Protein AF-A0A353BZ98-F1 (afdb_monomer_lite)

Sequence (97 aa):
MNPQGSVPGFMQCATCFAPAVAGILATIEDTVVIIHSPTGCAASFGDINRQYRKKFPKGNGILPNARLVNTNLVESDLVCGIDDKLEKAIEESIRRF

pLDDT: mean 88.03, std 11.63, range [46.09, 98.12]

Radius of gyration: 16.26 Å; chains: 1; bounding box: 30×42×45 Å

Foldseek 3Di:
DPPPDDDPDDCPVDDDCLLVVLLVQLLDPPDAAEDEDACVSCVSQVVSQVSNQVVDDPDPDDRDGRRYHYLNDDPCCVVVHVVVSVVVRVVVSVVPD

Secondary structure (DSSP, 8-state):
--TT-PPSS--TT---HHHHHHHHHTTSTT--EEE-S-GGGGGGHHHHHHHHHTTS---SS-PPPP-EEE----HHHHHH-SHHHHHHHHHHHHHH-

Structure (mmCIF, N/CA/C/O backbone):
data_AF-A0A353BZ98-F1
#
_entry.id   AF-A0A353BZ98-F1
#
loop_
_atom_site.group_PDB
_atom_site.id
_atom_site.type_symbol
_atom_site.label_atom_id
_atom_site.label_alt_id
_atom_site.label_comp_id
_atom_site.label_asym_id
_atom_site.label_entity_id
_atom_site.label_seq_id
_atom_site.pdbx_PDB_ins_code
_atom_site.Cartn_x
_atom_site.Cartn_y
_atom_site.Cartn_z
_atom_site.occupancy
_atom_site.B_iso_or_equiv
_atom_site.auth_seq_id
_atom_site.auth_comp_id
_atom_site.auth_asym_id
_atom_site.auth_atom_id
_atom_site.pdbx_PDB_model_num
ATOM 1 N N . MET A 1 1 ? -4.688 26.957 -2.448 1.00 48.34 1 MET A N 1
ATOM 2 C CA . MET A 1 1 ? -3.781 26.210 -3.347 1.00 48.34 1 MET A CA 1
ATOM 3 C C . MET A 1 1 ? -3.041 27.224 -4.194 1.00 48.34 1 MET A C 1
ATOM 5 O O . MET A 1 1 ? -3.701 28.025 -4.839 1.00 48.34 1 MET A O 1
ATOM 9 N N . ASN A 1 2 ? -1.709 27.263 -4.124 1.00 46.09 2 ASN A N 1
ATOM 10 C CA . ASN A 1 2 ? -0.922 28.132 -4.996 1.00 46.09 2 ASN A CA 1
ATOM 11 C C . ASN A 1 2 ? -0.940 27.520 -6.416 1.00 46.09 2 ASN A C 1
ATOM 13 O O . ASN A 1 2 ? -0.567 26.352 -6.544 1.00 46.09 2 ASN A O 1
ATOM 17 N N . PRO A 1 3 ? -1.398 28.237 -7.457 1.00 58.03 3 PRO A N 1
ATOM 18 C CA . PRO A 1 3 ? -1.536 27.698 -8.816 1.00 58.03 3 PRO A CA 1
ATOM 19 C C . PRO A 1 3 ? -0.203 27.348 -9.508 1.00 58.03 3 PRO A C 1
ATOM 21 O O . PRO A 1 3 ? -0.217 26.856 -10.629 1.00 58.03 3 PRO A O 1
ATOM 24 N N . GLN A 1 4 ? 0.943 27.593 -8.865 1.00 58.84 4 GLN A N 1
ATOM 25 C CA . GLN A 1 4 ? 2.273 27.558 -9.490 1.00 58.84 4 GLN A CA 1
ATOM 26 C C . GLN A 1 4 ? 3.093 26.288 -9.190 1.00 58.84 4 GLN A C 1
ATOM 28 O O . GLN A 1 4 ? 4.246 26.195 -9.600 1.00 58.84 4 GLN A O 1
ATOM 33 N N . GLY A 1 5 ? 2.517 25.291 -8.506 1.00 65.12 5 GLY A N 1
ATOM 34 C CA . GLY A 1 5 ? 3.251 24.085 -8.106 1.00 65.12 5 GLY A CA 1
ATOM 35 C C . GLY A 1 5 ? 4.333 24.365 -7.054 1.00 65.12 5 GLY A C 1
ATOM 36 O O . GLY A 1 5 ? 4.579 25.503 -6.654 1.00 65.12 5 GLY A O 1
ATOM 37 N N . SER A 1 6 ? 4.954 23.312 -6.527 1.00 68.62 6 SER A N 1
ATOM 38 C CA . SER A 1 6 ? 6.045 23.455 -5.560 1.00 68.62 6 SER A CA 1
ATOM 39 C C . SER A 1 6 ? 7.350 23.867 -6.257 1.00 68.62 6 SER A C 1
ATOM 41 O O . SER A 1 6 ? 7.784 23.170 -7.171 1.00 68.62 6 SER A O 1
ATOM 43 N N . VAL A 1 7 ? 8.017 24.936 -5.800 1.00 72.31 7 VAL A N 1
ATOM 44 C CA . VAL A 1 7 ? 9.390 25.276 -6.218 1.00 72.31 7 VAL A CA 1
ATOM 45 C C . VAL A 1 7 ? 10.387 24.135 -5.910 1.00 72.31 7 VAL A C 1
ATOM 47 O O . VAL A 1 7 ? 10.446 23.667 -4.768 1.00 72.31 7 VAL A O 1
ATOM 50 N N . PRO A 1 8 ? 11.185 23.667 -6.890 1.00 72.38 8 PRO A N 1
ATOM 51 C CA . PRO A 1 8 ? 12.238 22.680 -6.650 1.00 72.38 8 PRO A CA 1
ATOM 52 C C . PRO A 1 8 ? 13.325 23.238 -5.721 1.00 72.38 8 PRO A C 1
ATOM 54 O O . PRO A 1 8 ? 13.707 24.398 -5.846 1.00 72.38 8 PRO A O 1
ATOM 57 N N . GLY A 1 9 ? 13.859 22.411 -4.818 1.00 72.88 9 GLY A N 1
ATOM 58 C CA . GLY A 1 9 ? 15.111 22.715 -4.112 1.00 72.88 9 GLY A CA 1
ATOM 59 C C . GLY A 1 9 ? 15.095 22.459 -2.609 1.00 72.88 9 GLY A C 1
ATOM 60 O O . GLY A 1 9 ? 16.038 21.860 -2.116 1.00 72.88 9 GLY A O 1
ATOM 61 N N . PHE A 1 10 ? 14.042 22.844 -1.876 1.00 73.50 10 PHE A N 1
ATOM 62 C CA . PHE A 1 10 ? 14.031 22.737 -0.401 1.00 73.50 10 PHE A CA 1
ATOM 63 C C . PHE A 1 10 ? 12.624 22.566 0.209 1.00 73.50 10 PHE A C 1
ATOM 65 O O . PHE A 1 10 ? 12.344 23.049 1.303 1.00 73.50 10 PHE A O 1
ATOM 72 N N . MET A 1 11 ? 11.708 21.878 -0.480 1.00 74.88 11 MET A N 1
ATOM 73 C CA . MET A 1 11 ? 10.359 21.602 0.038 1.00 74.88 11 MET A CA 1
ATOM 74 C C . MET A 1 11 ? 10.267 20.225 0.707 1.00 74.88 11 MET A C 1
ATOM 76 O O . MET A 1 11 ? 9.808 19.256 0.116 1.00 74.88 11 MET A O 1
ATOM 80 N N . GLN A 1 12 ? 10.691 20.146 1.969 1.00 71.56 12 GLN A N 1
ATOM 81 C CA . GLN A 1 12 ? 10.666 18.901 2.755 1.00 71.56 12 GLN A CA 1
ATOM 82 C C . GLN A 1 12 ? 9.269 18.542 3.289 1.00 71.56 12 GLN A C 1
ATOM 84 O O . GLN A 1 12 ? 8.991 17.378 3.557 1.00 71.56 12 GLN A O 1
ATOM 89 N N . CYS A 1 13 ? 8.382 19.532 3.424 1.00 74.88 13 CYS A N 1
ATOM 90 C CA . CYS A 1 13 ? 6.999 19.324 3.867 1.00 74.88 13 CYS A CA 1
ATOM 91 C C . CYS A 1 13 ? 6.020 19.097 2.704 1.00 74.88 13 CYS A C 1
ATOM 93 O O . CYS A 1 13 ? 4.833 18.871 2.942 1.00 74.88 13 CYS A O 1
ATOM 95 N N . ALA A 1 14 ? 6.483 19.183 1.452 1.00 77.94 14 ALA A N 1
ATOM 96 C CA . ALA A 1 14 ? 5.655 18.827 0.310 1.00 77.94 14 ALA A CA 1
ATOM 97 C C . ALA A 1 14 ? 5.522 17.302 0.258 1.00 77.94 14 ALA A C 1
ATOM 99 O O . ALA A 1 14 ? 6.512 16.575 0.256 1.00 77.94 14 ALA A O 1
ATOM 100 N N . THR A 1 15 ? 4.284 16.820 0.232 1.00 80.94 15 THR A N 1
ATOM 101 C CA . THR A 1 15 ? 3.969 15.393 0.142 1.00 80.94 15 THR A CA 1
ATOM 102 C C . THR A 1 15 ? 3.262 15.110 -1.175 1.00 80.94 15 THR A C 1
ATOM 104 O O . THR A 1 15 ? 2.641 15.996 -1.764 1.00 80.94 15 THR A O 1
ATOM 107 N N . CYS A 1 16 ? 3.368 13.875 -1.664 1.00 87.69 16 CYS A N 1
ATOM 108 C CA . CYS A 1 16 ? 2.522 13.424 -2.761 1.00 87.69 16 CYS A CA 1
ATOM 109 C C . CYS A 1 16 ? 1.104 13.110 -2.251 1.00 87.69 16 CYS A C 1
ATOM 111 O O . CYS A 1 16 ? 0.860 12.996 -1.050 1.00 87.69 16 CYS A O 1
ATOM 113 N N . PHE A 1 17 ? 0.159 12.934 -3.173 1.00 89.81 17 PHE A N 1
ATOM 114 C CA . PHE A 1 17 ? -1.236 12.649 -2.823 1.00 89.81 17 PHE A CA 1
ATOM 115 C C . PHE A 1 17 ? -1.459 11.246 -2.242 1.00 89.81 17 PHE A C 1
ATOM 117 O O . PHE A 1 17 ? -2.391 11.054 -1.464 1.00 89.81 17 PHE A O 1
ATOM 124 N N . ALA A 1 18 ? -0.610 10.271 -2.583 1.00 91.69 18 ALA A N 1
ATOM 125 C CA . ALA A 1 18 ? -0.786 8.867 -2.209 1.00 91.69 18 ALA A CA 1
ATOM 126 C C . ALA A 1 18 ? -1.009 8.626 -0.696 1.00 91.69 18 ALA A C 1
ATOM 128 O O . ALA A 1 18 ? -2.023 8.016 -0.359 1.00 91.69 18 ALA A O 1
ATOM 129 N N . PRO A 1 19 ? -0.158 9.112 0.235 1.00 90.75 19 PRO A N 1
ATOM 130 C CA . PRO A 1 19 ? -0.373 8.910 1.670 1.00 90.75 19 PRO A CA 1
ATOM 131 C C . PRO A 1 19 ? -1.637 9.604 2.193 1.00 90.75 19 PRO A C 1
ATOM 133 O O . PRO A 1 19 ? -2.289 9.073 3.088 1.00 90.75 19 PRO A O 1
ATOM 136 N N . ALA A 1 20 ? -2.018 10.756 1.630 1.00 91.31 20 ALA A N 1
ATOM 137 C CA . ALA A 1 20 ? -3.240 11.455 2.027 1.00 91.31 20 ALA A CA 1
ATOM 138 C C . ALA A 1 20 ? -4.493 10.657 1.627 1.00 91.31 20 ALA A C 1
ATOM 140 O O . ALA A 1 20 ? -5.388 10.455 2.447 1.00 91.31 20 ALA A O 1
ATOM 141 N N . VAL A 1 21 ? -4.527 10.148 0.390 1.00 93.81 21 VAL A N 1
ATOM 142 C CA . VAL A 1 21 ? -5.626 9.316 -0.121 1.00 93.81 21 VAL A CA 1
ATOM 143 C C . VAL A 1 21 ? -5.692 7.985 0.626 1.00 93.81 21 VAL A C 1
ATOM 145 O O . VAL A 1 21 ? -6.752 7.630 1.135 1.00 93.81 21 VAL A O 1
ATOM 148 N N . ALA A 1 22 ? -4.565 7.282 0.764 1.00 94.50 22 ALA A N 1
ATOM 149 C CA . ALA A 1 22 ? -4.495 6.027 1.510 1.00 94.50 22 ALA A CA 1
ATOM 150 C C . ALA A 1 22 ? -4.916 6.217 2.972 1.00 94.50 22 ALA A C 1
ATOM 152 O O . ALA A 1 22 ? -5.628 5.378 3.515 1.00 94.50 22 ALA A O 1
ATOM 153 N N . GLY A 1 23 ? -4.540 7.344 3.585 1.00 93.12 23 GLY A N 1
ATOM 154 C CA . GLY A 1 23 ? -4.966 7.724 4.924 1.00 93.12 23 GLY A CA 1
ATOM 155 C C . GLY 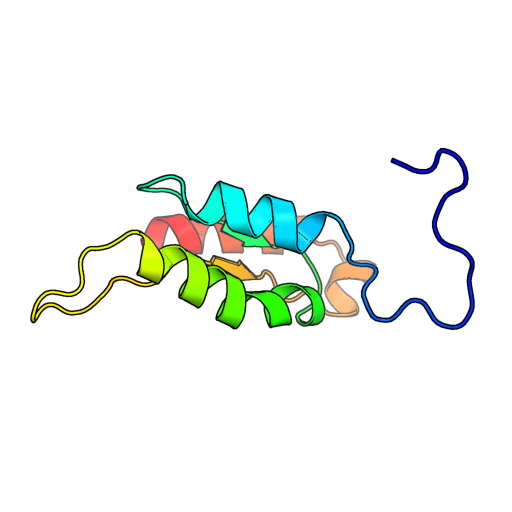A 1 23 ? -6.481 7.810 5.057 1.00 93.12 23 GLY A C 1
ATOM 156 O O . GLY A 1 23 ? -7.023 7.216 5.979 1.00 93.12 23 GLY A O 1
ATOM 157 N N . ILE A 1 24 ? -7.162 8.496 4.131 1.00 93.19 24 ILE A N 1
ATOM 158 C CA . ILE A 1 24 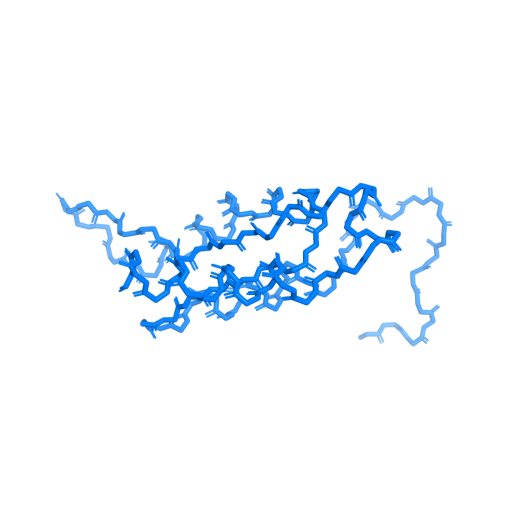? -8.628 8.632 4.122 1.00 93.19 24 ILE A CA 1
ATOM 159 C C . ILE A 1 24 ? -9.307 7.280 3.866 1.00 93.19 24 ILE A C 1
ATOM 161 O O . ILE A 1 24 ? -10.216 6.910 4.614 1.00 93.19 24 ILE A O 1
ATOM 165 N N . LEU A 1 25 ? -8.847 6.538 2.850 1.00 94.31 25 LEU A N 1
ATOM 166 C CA . LEU A 1 25 ? -9.397 5.231 2.471 1.00 94.31 25 LEU A CA 1
ATOM 167 C C . LEU A 1 25 ? -9.264 4.206 3.594 1.00 94.31 25 LEU A C 1
ATOM 169 O O . LEU A 1 25 ? -10.222 3.505 3.890 1.00 94.31 25 LEU A O 1
ATOM 173 N N . ALA A 1 26 ? -8.123 4.190 4.286 1.00 93.94 26 ALA A N 1
ATOM 174 C CA . ALA A 1 26 ? -7.882 3.301 5.421 1.00 93.94 26 ALA A CA 1
ATOM 175 C C . ALA A 1 26 ? -8.856 3.537 6.576 1.00 93.94 26 ALA A C 1
ATOM 177 O O . ALA A 1 26 ? -8.907 2.749 7.516 1.00 93.94 26 ALA A O 1
ATOM 178 N N . THR A 1 27 ? -9.591 4.647 6.542 1.00 91.31 27 THR A N 1
ATOM 179 C CA . THR A 1 27 ? -10.569 4.968 7.558 1.00 91.31 27 THR A CA 1
ATOM 180 C C . THR A 1 27 ? -11.991 4.504 7.263 1.00 91.31 27 THR A C 1
ATOM 182 O O . THR A 1 27 ? -12.848 4.680 8.134 1.00 91.31 27 THR A O 1
ATOM 185 N N . ILE A 1 28 ? -12.228 3.968 6.063 1.00 91.00 28 ILE A N 1
ATOM 186 C CA . ILE A 1 28 ? -13.470 3.298 5.689 1.00 91.00 28 ILE A CA 1
ATOM 187 C C . ILE A 1 28 ? -13.443 1.913 6.336 1.00 91.00 28 ILE A C 1
ATOM 189 O O . ILE A 1 28 ? -12.502 1.142 6.133 1.00 91.00 28 ILE A O 1
ATOM 193 N N . GLU A 1 29 ? -14.461 1.620 7.139 1.00 83.62 29 GLU A N 1
ATOM 194 C CA . GLU A 1 29 ? -14.597 0.325 7.805 1.00 83.62 29 GLU A CA 1
ATOM 195 C C . GLU A 1 29 ? -14.732 -0.801 6.768 1.00 83.62 29 GLU A C 1
ATOM 197 O O . GLU A 1 29 ? -15.215 -0.585 5.658 1.00 83.62 29 GLU A O 1
ATOM 202 N N . ASP A 1 30 ? -14.230 -1.987 7.115 1.00 87.44 30 ASP A N 1
ATOM 203 C CA . ASP A 1 30 ? -14.267 -3.193 6.273 1.00 87.44 30 ASP A CA 1
ATOM 204 C C . ASP A 1 30 ? -13.579 -3.086 4.900 1.00 87.44 30 ASP A C 1
ATOM 206 O O . ASP A 1 30 ? -13.868 -3.849 3.981 1.00 87.44 30 ASP A O 1
ATOM 210 N N . THR A 1 31 ? -12.602 -2.184 4.761 1.00 92.31 31 THR A N 1
ATOM 211 C CA . THR A 1 31 ? -11.775 -2.079 3.549 1.00 92.31 31 THR A CA 1
ATOM 212 C C . THR A 1 31 ? -10.322 -2.474 3.799 1.00 92.31 31 THR A C 1
ATOM 214 O O . THR A 1 31 ? -9.784 -2.290 4.893 1.00 92.31 31 THR A O 1
ATOM 217 N N . VAL A 1 32 ? -9.670 -3.007 2.762 1.00 96.44 32 VAL A N 1
ATOM 218 C CA . VAL A 1 32 ? -8.216 -3.211 2.719 1.00 96.44 32 VAL A CA 1
ATOM 219 C C . VAL A 1 32 ? -7.630 -2.256 1.690 1.00 96.44 32 VAL A C 1
ATOM 221 O O . VAL A 1 32 ? -8.043 -2.254 0.532 1.00 96.44 32 VAL A O 1
ATOM 224 N N . VAL A 1 33 ? -6.655 -1.447 2.098 1.00 96.50 33 VAL A N 1
ATOM 225 C CA . VAL A 1 33 ? -5.970 -0.521 1.190 1.00 96.50 33 VAL A CA 1
ATOM 226 C C . VAL A 1 33 ? -4.690 -1.173 0.689 1.00 96.50 33 VAL A C 1
ATOM 228 O O . VAL A 1 33 ? -3.739 -1.367 1.450 1.00 96.50 33 VAL A O 1
ATOM 231 N N . ILE A 1 34 ? -4.663 -1.483 -0.607 1.00 96.94 34 ILE A N 1
ATOM 232 C CA . ILE A 1 34 ? -3.480 -1.998 -1.295 1.00 96.94 34 ILE A CA 1
ATOM 233 C C . ILE A 1 34 ? -2.744 -0.822 -1.942 1.00 96.94 34 ILE A C 1
ATOM 235 O O . ILE A 1 34 ? -3.248 -0.200 -2.875 1.00 96.94 34 ILE A O 1
ATOM 239 N N . ILE A 1 35 ? -1.536 -0.519 -1.467 1.00 95.94 35 ILE A N 1
ATOM 240 C CA . ILE A 1 35 ? -0.623 0.391 -2.162 1.00 95.94 35 ILE A CA 1
ATOM 241 C C . ILE A 1 35 ? 0.169 -0.424 -3.184 1.00 95.94 35 ILE A C 1
ATOM 243 O O . ILE A 1 35 ? 1.044 -1.211 -2.826 1.00 95.94 35 ILE A O 1
ATOM 247 N N . HIS A 1 36 ? -0.139 -0.234 -4.463 1.00 96.00 36 HIS A N 1
ATOM 248 C CA . HIS A 1 36 ? 0.558 -0.899 -5.558 1.00 96.00 36 HIS A CA 1
ATOM 249 C C . HIS A 1 36 ? 1.802 -0.106 -5.977 1.00 96.00 36 HIS A C 1
ATOM 251 O O . HIS A 1 36 ? 1.744 0.760 -6.849 1.00 96.00 36 HIS A O 1
ATOM 257 N N . SER A 1 37 ? 2.924 -0.325 -5.288 1.00 94.69 37 SER A N 1
ATOM 258 C CA . SER A 1 37 ? 4.153 0.448 -5.497 1.00 94.69 37 SER A CA 1
ATOM 259 C C . SER A 1 37 ? 5.396 -0.288 -4.977 1.00 94.69 37 SER A C 1
ATOM 261 O O . SER A 1 37 ? 5.283 -1.345 -4.352 1.00 94.69 37 SER A O 1
ATOM 263 N N . PRO A 1 38 ? 6.606 0.279 -5.136 1.00 95.00 38 PRO A N 1
ATOM 264 C CA . PRO A 1 38 ? 7.759 -0.121 -4.331 1.00 95.00 38 PRO A CA 1
ATOM 265 C C . PRO A 1 38 ? 7.510 0.094 -2.828 1.00 95.00 38 PRO A C 1
ATOM 267 O O . PRO A 1 38 ? 6.626 0.864 -2.432 1.00 95.00 38 PRO A O 1
ATOM 270 N N . THR A 1 39 ? 8.316 -0.538 -1.968 1.00 94.25 39 THR A N 1
ATOM 271 C CA . THR A 1 39 ? 8.138 -0.466 -0.499 1.00 94.25 39 THR A CA 1
ATOM 272 C C . THR A 1 39 ? 8.170 0.959 0.076 1.00 94.25 39 THR A C 1
ATOM 274 O O . THR A 1 39 ? 7.513 1.239 1.075 1.00 94.25 39 THR A O 1
ATOM 277 N N . GLY A 1 40 ? 8.859 1.898 -0.587 1.00 92.62 40 GLY A N 1
ATOM 278 C CA . GLY A 1 40 ? 9.028 3.273 -0.104 1.00 92.62 40 GLY A CA 1
ATOM 279 C C . GLY A 1 40 ? 7.717 4.010 0.195 1.00 92.62 40 GLY A C 1
ATOM 280 O O . GLY A 1 40 ? 7.620 4.687 1.216 1.00 92.62 40 GLY A O 1
ATOM 281 N N . CYS A 1 41 ? 6.669 3.840 -0.619 1.00 90.00 41 CYS A N 1
ATOM 282 C CA . CYS A 1 41 ? 5.380 4.501 -0.363 1.00 90.00 41 CYS A CA 1
ATOM 283 C C . CYS A 1 41 ? 4.667 3.947 0.885 1.00 90.00 41 CYS A C 1
ATOM 285 O O . CYS A 1 41 ? 3.928 4.677 1.552 1.00 90.00 41 CYS A O 1
ATOM 287 N N . ALA A 1 42 ? 4.931 2.688 1.250 1.00 92.56 42 ALA A N 1
ATOM 288 C CA . ALA A 1 42 ? 4.396 2.067 2.461 1.00 92.56 42 ALA A CA 1
ATOM 289 C C . ALA A 1 42 ? 5.105 2.512 3.747 1.00 92.56 42 ALA A C 1
ATOM 291 O O . ALA A 1 42 ? 4.626 2.196 4.833 1.00 92.56 42 ALA A O 1
ATOM 292 N N . ALA A 1 43 ? 6.169 3.321 3.672 1.00 92.00 43 ALA A N 1
ATOM 293 C CA . ALA A 1 43 ? 6.734 3.970 4.859 1.00 92.00 43 ALA A CA 1
ATOM 294 C C . ALA A 1 43 ? 5.683 4.808 5.620 1.00 92.00 43 ALA A C 1
ATOM 296 O O . ALA A 1 43 ? 5.777 4.989 6.833 1.00 92.00 43 ALA A O 1
ATOM 297 N N . SER A 1 44 ? 4.636 5.263 4.921 1.00 90.62 44 SER A N 1
ATOM 298 C CA . SER A 1 44 ? 3.494 5.975 5.501 1.00 90.62 44 SER A CA 1
ATOM 299 C C . SER A 1 44 ? 2.536 5.096 6.324 1.00 90.62 44 SER A C 1
ATOM 301 O O . SER A 1 44 ? 1.720 5.638 7.068 1.00 90.62 44 SER A O 1
ATOM 303 N N . PHE A 1 45 ? 2.639 3.759 6.273 1.00 95.00 45 PHE A N 1
ATOM 304 C CA . PHE A 1 45 ? 1.725 2.840 6.974 1.00 95.00 45 PHE A CA 1
ATOM 305 C C . PHE A 1 45 ? 1.688 3.056 8.483 1.00 95.00 45 PHE A C 1
ATOM 307 O O . PHE A 1 45 ? 0.620 2.974 9.085 1.00 95.00 45 PHE A O 1
ATOM 314 N N . GLY A 1 46 ? 2.833 3.361 9.098 1.00 93.75 46 GLY A N 1
ATOM 315 C CA . GLY A 1 46 ? 2.897 3.644 10.530 1.00 93.75 46 GLY A CA 1
ATOM 316 C C . GLY A 1 46 ? 2.051 4.859 10.917 1.00 93.75 46 GLY A C 1
ATOM 317 O O . GLY A 1 46 ? 1.292 4.794 11.886 1.00 93.75 46 GLY A O 1
ATOM 318 N N . ASP A 1 47 ? 2.131 5.942 10.137 1.00 92.88 47 ASP A N 1
ATOM 319 C CA . ASP A 1 47 ? 1.331 7.141 10.394 1.00 92.88 47 ASP A CA 1
ATOM 320 C C . ASP A 1 47 ? -0.145 6.911 10.057 1.00 92.88 47 ASP A C 1
ATOM 322 O O . ASP A 1 47 ? -1.002 7.207 10.886 1.00 92.88 47 ASP A O 1
ATOM 326 N N . ILE A 1 48 ? -0.454 6.274 8.922 1.00 94.19 48 ILE A N 1
ATOM 327 C CA . ILE A 1 48 ? -1.835 5.922 8.550 1.00 94.19 48 ILE A CA 1
ATOM 328 C C . ILE A 1 48 ? -2.492 5.086 9.655 1.00 94.19 48 ILE A C 1
ATOM 330 O O . ILE A 1 48 ? -3.583 5.413 10.123 1.00 94.19 48 ILE A O 1
ATOM 334 N N . ASN A 1 49 ? -1.808 4.050 10.143 1.00 93.69 49 ASN A N 1
ATOM 335 C CA . ASN A 1 49 ? -2.316 3.194 11.209 1.00 93.69 49 ASN A CA 1
ATOM 336 C C . ASN A 1 49 ? -2.485 3.954 12.536 1.00 93.69 49 ASN A C 1
ATOM 338 O O . ASN A 1 49 ? -3.459 3.756 13.265 1.00 93.69 49 ASN A O 1
ATOM 342 N N . ARG A 1 50 ? -1.563 4.871 12.850 1.00 91.81 50 ARG A N 1
ATOM 343 C CA . ARG A 1 50 ? -1.687 5.756 14.012 1.00 91.81 50 ARG A CA 1
ATOM 344 C C . ARG A 1 50 ? -2.919 6.654 13.901 1.00 91.81 50 ARG A C 1
ATOM 346 O O . ARG A 1 50 ? -3.609 6.823 14.904 1.00 91.81 50 ARG A O 1
ATOM 353 N N . GLN A 1 51 ? -3.196 7.234 12.732 1.00 90.44 51 GLN A N 1
ATOM 354 C CA . GLN A 1 51 ? -4.387 8.064 12.517 1.00 90.44 51 GLN A CA 1
ATOM 355 C C . GLN A 1 51 ? -5.671 7.231 12.590 1.00 90.44 51 GLN A C 1
ATOM 357 O O . GLN A 1 51 ? -6.617 7.645 13.256 1.00 90.44 51 GLN A O 1
ATOM 362 N N . TYR A 1 52 ? -5.679 6.034 11.998 1.00 91.50 52 TYR A N 1
ATOM 363 C CA . TYR A 1 52 ? -6.796 5.092 12.082 1.00 91.50 52 TYR A CA 1
ATOM 364 C C . TYR A 1 52 ? -7.158 4.767 13.536 1.00 91.50 52 TYR A C 1
ATOM 366 O O . TYR A 1 52 ? -8.301 4.938 13.953 1.00 91.50 52 TYR A O 1
ATOM 374 N N . ARG A 1 53 ? -6.165 4.406 14.358 1.00 89.31 53 ARG A N 1
ATOM 375 C CA . ARG A 1 53 ? -6.370 4.068 15.776 1.00 89.31 53 ARG A CA 1
ATOM 376 C C . ARG A 1 53 ? -6.946 5.213 16.612 1.00 89.31 53 ARG A C 1
ATOM 378 O O . ARG A 1 53 ? -7.625 4.944 17.597 1.00 89.31 53 ARG A O 1
ATOM 385 N N . LYS A 1 54 ? -6.708 6.478 16.239 1.00 87.38 54 LYS A N 1
ATOM 386 C CA . LYS A 1 54 ? -7.291 7.638 16.941 1.00 87.38 54 LYS A CA 1
ATOM 387 C C . LYS A 1 54 ? -8.812 7.729 16.795 1.00 87.38 54 LYS A C 1
ATOM 389 O O . LYS A 1 54 ? -9.421 8.441 17.587 1.00 87.38 54 LYS A O 1
ATOM 394 N N . LYS A 1 55 ? -9.417 7.050 15.811 1.00 81.75 55 LYS A N 1
ATOM 395 C CA . LYS A 1 55 ? -10.878 7.012 15.645 1.00 81.75 55 LYS A CA 1
ATOM 396 C C . LYS A 1 55 ? -11.588 6.231 16.748 1.00 81.75 55 LYS A C 1
ATOM 398 O O . LYS A 1 55 ? -12.760 6.477 17.005 1.00 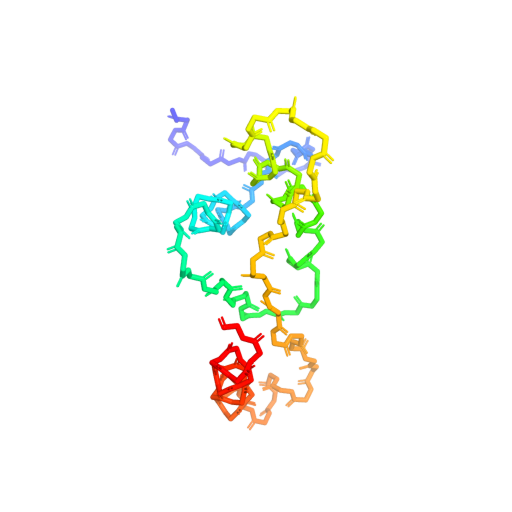81.75 55 LYS A O 1
ATOM 403 N N . PHE A 1 56 ? -10.891 5.304 17.395 1.00 81.69 56 PHE A N 1
ATOM 404 C CA . PHE A 1 56 ? -11.478 4.459 18.423 1.00 81.69 56 PHE A CA 1
ATOM 405 C C . PHE A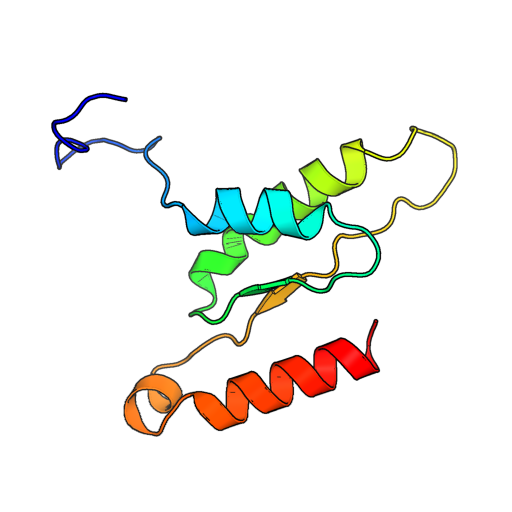 1 56 ? -11.330 5.117 19.800 1.00 81.69 56 PHE A C 1
ATOM 407 O O . PHE A 1 56 ? -10.275 5.692 20.102 1.00 81.69 56 PHE A O 1
ATOM 414 N N . PRO A 1 57 ? -12.359 5.041 20.662 1.00 76.69 57 PRO A N 1
ATOM 415 C CA . PRO A 1 57 ? -12.264 5.554 22.018 1.00 76.69 57 PRO A CA 1
ATOM 416 C C . PRO A 1 57 ? -11.144 4.834 22.774 1.00 76.69 57 PRO A C 1
ATOM 418 O O . PRO A 1 57 ? -10.964 3.620 22.660 1.00 76.69 57 PRO A O 1
ATOM 421 N N . LYS A 1 58 ? -10.387 5.594 23.571 1.00 68.31 58 LYS A N 1
ATOM 422 C CA . LYS A 1 58 ? -9.362 5.049 24.467 1.00 68.31 58 LYS A CA 1
ATOM 423 C C . LYS A 1 58 ? -10.048 4.295 25.614 1.00 68.31 58 LYS A C 1
ATOM 425 O O . LYS A 1 58 ? -10.280 4.864 26.673 1.00 68.31 58 LYS A O 1
ATOM 430 N N . GLY A 1 59 ? -10.424 3.045 25.373 1.00 68.25 59 GLY A N 1
ATOM 431 C CA . GLY A 1 59 ? -10.839 2.085 26.397 1.00 68.25 59 GLY A CA 1
ATOM 432 C C . GLY A 1 59 ? -9.742 1.056 26.676 1.00 68.25 59 GLY A C 1
ATOM 433 O O . GLY A 1 59 ? -8.699 1.059 26.027 1.00 68.25 59 GLY A O 1
ATOM 434 N N . ASN A 1 60 ? -9.997 0.123 27.594 1.00 60.97 60 ASN A N 1
ATOM 435 C CA . ASN A 1 60 ? -9.061 -0.951 27.971 1.00 60.97 60 ASN A CA 1
ATOM 436 C C . ASN A 1 60 ? -8.919 -2.061 26.900 1.00 60.97 60 ASN A C 1
ATOM 438 O O . ASN A 1 60 ? -8.466 -3.162 27.204 1.00 60.97 60 ASN A O 1
ATOM 442 N N . GLY A 1 61 ? -9.352 -1.803 25.664 1.00 71.00 61 GLY A N 1
ATOM 443 C CA . GLY A 1 61 ? -9.375 -2.769 24.569 1.00 71.00 61 GLY A CA 1
ATOM 444 C C . GLY A 1 61 ? -8.164 -2.662 23.643 1.00 71.00 61 GLY A C 1
ATOM 445 O O . GLY A 1 61 ? -7.495 -1.632 23.562 1.00 71.00 61 GLY A O 1
ATOM 446 N N . ILE A 1 62 ? -7.903 -3.736 22.900 1.00 75.50 62 ILE A N 1
ATOM 447 C CA . ILE A 1 62 ? -6.889 -3.755 21.844 1.00 75.50 62 ILE A CA 1
ATOM 448 C C . ILE A 1 62 ? -7.409 -2.915 20.671 1.00 75.50 62 ILE A C 1
ATOM 450 O O . ILE A 1 62 ? -8.414 -3.260 20.054 1.00 75.50 62 ILE A O 1
ATOM 454 N N . LEU A 1 63 ? -6.728 -1.808 20.364 1.00 81.69 63 LEU A N 1
ATOM 455 C CA . LEU A 1 63 ? -7.074 -0.967 19.217 1.00 81.69 63 LEU A CA 1
ATOM 456 C C . LEU A 1 63 ? -6.757 -1.714 17.910 1.00 81.69 63 LEU A C 1
ATOM 458 O O . LEU A 1 63 ? -5.602 -2.126 17.728 1.00 81.69 63 LEU A O 1
ATOM 462 N N . PRO A 1 64 ? -7.727 -1.869 16.990 1.00 87.50 64 PRO A N 1
ATOM 463 C CA . PRO A 1 64 ? -7.485 -2.550 15.728 1.00 87.50 64 PRO A CA 1
ATOM 464 C C . PRO A 1 64 ? -6.485 -1.767 14.871 1.00 87.50 64 PRO A C 1
ATOM 466 O O . PRO A 1 64 ? -6.362 -0.543 14.966 1.00 87.50 64 PRO A O 1
ATOM 469 N N . ASN A 1 65 ? -5.759 -2.487 14.020 1.00 90.88 65 ASN A N 1
ATOM 470 C CA . ASN A 1 65 ? -4.923 -1.876 12.992 1.00 90.88 65 ASN A CA 1
ATOM 471 C C . ASN A 1 65 ? -5.733 -1.597 11.727 1.00 90.88 65 ASN A C 1
ATOM 473 O O . ASN A 1 65 ? -6.656 -2.345 11.406 1.00 90.88 65 ASN A O 1
ATOM 477 N N . ALA A 1 66 ? -5.334 -0.565 10.988 1.00 93.19 66 ALA A N 1
ATOM 478 C CA . ALA A 1 66 ? -5.757 -0.389 9.608 1.00 93.19 66 ALA A CA 1
ATOM 479 C C . ALA A 1 66 ? -5.281 -1.587 8.773 1.00 93.19 66 ALA A C 1
ATOM 481 O O . ALA A 1 66 ? -4.161 -2.079 8.952 1.00 93.19 66 ALA A O 1
ATOM 482 N N . ARG A 1 67 ? -6.125 -2.044 7.847 1.00 95.56 67 ARG A N 1
ATOM 483 C CA . ARG A 1 67 ? -5.819 -3.154 6.943 1.00 95.56 67 ARG A CA 1
ATOM 484 C C . ARG A 1 67 ? -5.071 -2.593 5.731 1.00 95.56 67 ARG A C 1
ATOM 486 O O . ARG A 1 67 ? -5.678 -2.080 4.795 1.00 95.56 67 ARG A O 1
ATOM 493 N N . LEU A 1 68 ? -3.742 -2.613 5.798 1.00 95.62 68 LEU A N 1
ATOM 494 C CA . LEU A 1 68 ? -2.852 -2.013 4.799 1.00 95.62 68 LEU A CA 1
ATOM 495 C C . LEU A 1 68 ? -1.946 -3.084 4.195 1.00 95.62 68 LEU A C 1
ATOM 497 O O . LEU A 1 68 ? -1.310 -3.845 4.926 1.00 95.62 68 LEU A O 1
ATOM 501 N N . VAL A 1 69 ? -1.859 -3.121 2.868 1.00 96.88 69 VAL A N 1
ATOM 502 C CA . VAL A 1 69 ? -1.045 -4.086 2.116 1.00 96.88 69 VAL A CA 1
ATOM 503 C C . VAL A 1 69 ? -0.236 -3.343 1.057 1.00 96.88 69 VAL A C 1
ATOM 505 O O . VAL A 1 69 ? -0.691 -2.347 0.502 1.00 96.88 69 VAL A O 1
ATOM 508 N N . ASN A 1 70 ? 0.982 -3.802 0.775 1.00 96.56 70 ASN A N 1
ATOM 509 C CA . ASN A 1 70 ? 1.803 -3.291 -0.322 1.00 96.56 70 ASN A CA 1
ATOM 510 C C . ASN A 1 70 ? 2.216 -4.457 -1.226 1.00 96.56 70 ASN A C 1
ATOM 512 O O . ASN A 1 70 ? 2.618 -5.505 -0.722 1.00 96.56 70 ASN A O 1
ATOM 516 N N . THR A 1 71 ? 2.155 -4.270 -2.545 1.00 96.88 71 THR A N 1
ATOM 517 C CA . THR A 1 71 ? 2.654 -5.255 -3.517 1.00 96.88 71 THR A CA 1
ATOM 518 C C . THR A 1 71 ? 4.180 -5.357 -3.546 1.00 96.88 71 THR A C 1
ATOM 520 O O . THR A 1 71 ? 4.707 -6.322 -4.093 1.00 96.88 71 THR A O 1
ATOM 523 N N . ASN A 1 72 ? 4.895 -4.390 -2.962 1.00 96.44 72 ASN A N 1
ATOM 524 C CA . ASN A 1 72 ? 6.352 -4.308 -2.885 1.00 96.44 72 ASN A CA 1
ATOM 525 C C . ASN A 1 72 ? 6.997 -4.588 -4.248 1.00 96.44 72 ASN A C 1
ATOM 527 O O . ASN A 1 72 ? 7.638 -5.624 -4.446 1.00 96.44 72 ASN A O 1
ATOM 531 N N . LEU A 1 73 ? 6.740 -3.699 -5.207 1.00 96.69 73 LEU A N 1
ATOM 532 C CA . LEU A 1 73 ? 7.284 -3.824 -6.555 1.00 96.69 73 LEU A CA 1
ATOM 533 C C . LEU A 1 73 ? 8.813 -3.758 -6.518 1.00 96.69 73 LEU A C 1
ATOM 535 O O . LEU A 1 73 ? 9.389 -2.833 -5.939 1.00 96.69 73 LEU A O 1
ATOM 539 N N . VAL A 1 74 ? 9.443 -4.747 -7.139 1.00 95.81 74 VAL A N 1
ATOM 540 C CA . VAL A 1 74 ? 10.888 -4.823 -7.368 1.00 95.81 74 VAL A CA 1
ATOM 541 C C . VAL A 1 74 ? 11.186 -4.620 -8.855 1.00 95.81 74 VAL A C 1
ATOM 543 O O . VAL A 1 74 ? 10.278 -4.606 -9.683 1.00 95.81 74 VAL A O 1
ATOM 546 N N . GLU A 1 75 ? 12.460 -4.463 -9.211 1.00 95.81 75 GLU A N 1
ATOM 547 C CA . GLU A 1 75 ? 12.882 -4.177 -10.591 1.00 95.81 75 GLU A CA 1
ATOM 548 C C . GLU A 1 75 ? 12.359 -5.204 -11.606 1.00 95.81 75 GLU A C 1
ATOM 550 O O . GLU A 1 75 ? 11.858 -4.820 -12.660 1.00 95.81 75 GLU A O 1
ATOM 555 N N . SER A 1 76 ? 12.379 -6.497 -11.265 1.00 95.75 76 SER A N 1
ATOM 556 C CA . SER A 1 76 ? 11.853 -7.548 -12.142 1.00 95.75 76 SER A CA 1
ATOM 557 C C . SER A 1 76 ? 10.367 -7.382 -12.450 1.00 95.75 76 SER A C 1
ATOM 559 O O . SER A 1 76 ? 9.951 -7.704 -13.555 1.00 95.75 76 SER A O 1
ATOM 561 N N . ASP A 1 77 ? 9.571 -6.861 -11.513 1.00 96.06 77 ASP A N 1
ATOM 562 C CA . ASP A 1 77 ? 8.137 -6.645 -11.736 1.00 96.06 77 ASP A CA 1
ATOM 563 C C . ASP A 1 77 ? 7.914 -5.511 -12.752 1.00 96.06 77 ASP A C 1
ATOM 565 O O . ASP A 1 77 ? 7.002 -5.566 -13.569 1.00 96.06 77 ASP A O 1
ATOM 569 N N . LEU A 1 78 ? 8.782 -4.494 -12.758 1.00 93.69 78 LEU A N 1
ATOM 570 C CA . LEU A 1 78 ? 8.708 -3.403 -13.736 1.00 93.69 78 LEU A CA 1
ATOM 571 C C . LEU A 1 78 ? 9.069 -3.864 -15.154 1.00 93.69 78 LEU A C 1
ATOM 573 O O . LEU A 1 78 ? 8.550 -3.313 -16.121 1.00 93.69 78 LEU A O 1
ATOM 577 N N . VAL A 1 79 ? 9.958 -4.853 -15.274 1.00 96.31 79 VAL A N 1
ATOM 578 C CA . VAL A 1 79 ? 10.410 -5.393 -16.566 1.00 96.31 79 VAL A CA 1
ATOM 579 C C . VAL A 1 79 ? 9.457 -6.466 -17.093 1.00 96.31 79 VAL A C 1
ATOM 581 O O . VAL A 1 79 ? 9.153 -6.486 -18.283 1.00 96.31 79 VAL A O 1
ATOM 584 N N . CYS A 1 80 ? 8.996 -7.362 -16.221 1.00 94.25 80 CYS A N 1
ATOM 585 C CA . CYS A 1 80 ? 8.240 -8.556 -16.602 1.00 94.25 80 CYS A CA 1
ATOM 586 C C . CYS A 1 80 ? 6.717 -8.388 -16.489 1.00 94.25 80 CYS A C 1
ATOM 588 O O . CYS A 1 80 ? 5.989 -9.239 -16.993 1.00 94.25 80 CYS A O 1
ATOM 590 N N . GLY A 1 81 ? 6.240 -7.317 -15.850 1.00 93.31 81 GLY A N 1
ATOM 591 C CA . GLY A 1 81 ? 4.820 -7.060 -15.616 1.00 93.31 81 GLY A CA 1
ATOM 592 C C . GLY A 1 81 ? 4.432 -7.152 -14.139 1.00 93.31 81 GLY A C 1
ATOM 593 O O . GLY A 1 81 ? 5.052 -7.857 -13.341 1.00 93.31 81 GLY A O 1
ATOM 594 N N . ILE A 1 82 ? 3.384 -6.408 -13.779 1.00 96.25 82 ILE A N 1
ATOM 595 C CA . ILE A 1 82 ? 2.957 -6.187 -12.386 1.00 96.25 82 ILE A CA 1
ATOM 596 C C . ILE A 1 82 ? 1.574 -6.773 -12.065 1.00 96.25 82 ILE A C 1
ATOM 598 O O . ILE A 1 82 ? 1.222 -6.880 -10.887 1.00 96.25 82 ILE A O 1
ATOM 602 N N . ASP A 1 83 ? 0.815 -7.170 -13.088 1.00 96.06 83 ASP A N 1
ATOM 603 C CA . ASP A 1 83 ? -0.606 -7.520 -12.980 1.00 96.06 83 ASP A CA 1
ATOM 604 C C . ASP A 1 83 ? -0.829 -8.750 -12.090 1.00 96.06 83 ASP A C 1
ATOM 606 O O . ASP A 1 83 ? -1.555 -8.664 -11.100 1.00 96.06 83 ASP A O 1
ATOM 610 N N . ASP A 1 84 ? -0.099 -9.844 -12.332 1.00 95.44 84 ASP A N 1
ATOM 611 C CA . ASP A 1 84 ? -0.162 -11.070 -11.518 1.00 95.44 84 ASP A CA 1
ATOM 612 C C . ASP A 1 84 ? 0.121 -10.806 -10.032 1.00 95.44 84 ASP A C 1
ATOM 614 O O . ASP A 1 84 ? -0.375 -11.493 -9.135 1.00 95.44 84 ASP A O 1
ATOM 618 N N . LYS A 1 85 ? 0.982 -9.825 -9.742 1.00 96.50 85 LYS A N 1
ATOM 619 C CA . LYS A 1 85 ? 1.351 -9.482 -8.367 1.00 96.50 85 LYS A CA 1
ATOM 620 C C . LYS A 1 85 ? 0.253 -8.675 -7.687 1.00 96.50 85 LYS A C 1
ATOM 622 O O . LYS A 1 85 ? 0.048 -8.833 -6.483 1.00 96.50 85 LYS A O 1
ATOM 627 N N . LEU A 1 86 ? -0.445 -7.827 -8.441 1.00 97.44 86 LEU A N 1
ATOM 628 C CA . LEU A 1 86 ? -1.624 -7.124 -7.956 1.00 97.44 86 LEU A CA 1
ATOM 629 C C . LEU A 1 86 ? -2.778 -8.099 -7.704 1.00 97.44 86 LEU A C 1
ATOM 631 O O . LEU A 1 86 ? -3.382 -8.033 -6.636 1.00 97.44 86 LEU A O 1
ATOM 635 N N . GLU A 1 87 ? -3.029 -9.037 -8.620 1.00 97.94 87 GLU A N 1
ATOM 636 C CA . GLU A 1 87 ? -4.045 -10.084 -8.459 1.00 97.94 87 GLU A CA 1
ATOM 637 C C . GLU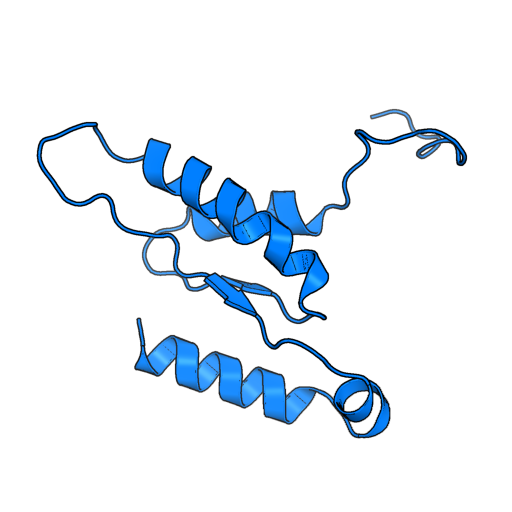 A 1 87 ? -3.803 -10.893 -7.178 1.00 97.94 87 GLU A C 1
ATOM 639 O O . GLU A 1 87 ? -4.655 -10.921 -6.289 1.00 97.94 87 GLU A O 1
ATOM 644 N N . LYS A 1 88 ? -2.583 -11.412 -6.992 1.00 97.50 88 LYS A N 1
ATOM 645 C CA . LYS A 1 88 ? -2.200 -12.129 -5.763 1.00 97.50 88 LYS A CA 1
ATOM 646 C C . LYS A 1 88 ? -2.352 -11.278 -4.503 1.00 97.50 88 LYS A C 1
ATOM 648 O O . LYS A 1 88 ? -2.694 -11.796 -3.442 1.00 97.50 88 LYS A O 1
ATOM 653 N N . ALA A 1 89 ? -2.076 -9.976 -4.582 1.00 97.69 89 ALA A N 1
ATOM 654 C CA . ALA A 1 89 ? -2.246 -9.082 -3.441 1.00 97.69 89 ALA A CA 1
ATOM 655 C C . ALA A 1 89 ? -3.725 -8.877 -3.081 1.00 97.69 89 ALA A C 1
ATOM 657 O O . ALA A 1 89 ? -4.042 -8.769 -1.895 1.00 97.69 89 ALA A O 1
ATOM 658 N N . ILE A 1 90 ? -4.621 -8.848 -4.071 1.00 98.12 90 ILE A N 1
ATOM 659 C CA . ILE A 1 90 ? -6.073 -8.789 -3.866 1.00 98.12 90 ILE A CA 1
ATOM 660 C C . ILE A 1 90 ? -6.562 -10.089 -3.224 1.00 98.12 90 ILE A C 1
ATOM 662 O O . ILE A 1 90 ? -7.207 -10.036 -2.177 1.00 98.12 90 ILE A O 1
ATOM 666 N N . GLU A 1 91 ? -6.196 -11.242 -3.783 1.00 98.12 91 GLU A N 1
ATOM 667 C CA . GLU A 1 91 ? -6.555 -12.559 -3.240 1.00 98.12 91 GLU A CA 1
ATOM 668 C C . GLU A 1 91 ? -6.08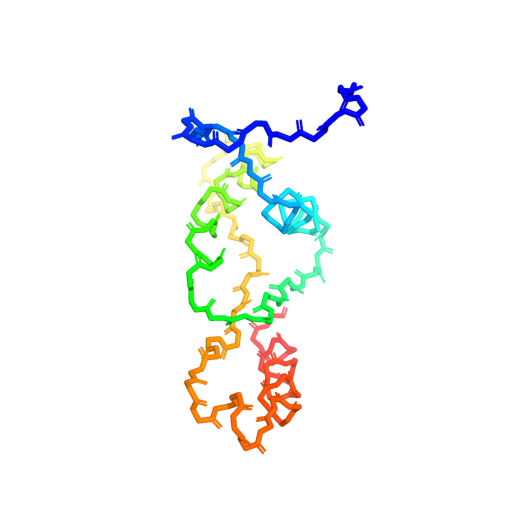5 -12.722 -1.788 1.00 98.12 91 GLU A C 1
ATOM 670 O O . GLU A 1 91 ? -6.863 -13.102 -0.910 1.00 98.12 91 GLU A O 1
ATOM 675 N N . GLU A 1 92 ? -4.834 -12.354 -1.496 1.00 97.81 92 GLU A N 1
ATOM 676 C CA . GLU A 1 92 ? -4.312 -12.420 -0.131 1.00 97.81 92 GLU A CA 1
ATOM 677 C C . GLU A 1 92 ? -4.965 -11.427 0.820 1.00 97.81 92 GLU A C 1
ATOM 679 O O . GLU A 1 92 ? -5.074 -11.713 2.014 1.00 97.81 92 GLU A O 1
ATOM 684 N N . SER A 1 93 ? -5.398 -10.273 0.318 1.00 97.19 93 SER A N 1
ATOM 685 C CA . SER A 1 93 ? -6.140 -9.305 1.123 1.00 97.19 93 SER A CA 1
ATOM 686 C C . SER A 1 93 ? -7.507 -9.861 1.510 1.00 97.19 93 SER A C 1
ATOM 688 O O . SER A 1 93 ? -7.870 -9.768 2.677 1.00 97.19 93 SER A O 1
ATOM 690 N N . ILE A 1 94 ? -8.211 -10.502 0.572 1.00 96.94 94 ILE A N 1
ATOM 691 C CA . ILE A 1 94 ? -9.503 -11.161 0.818 1.00 96.94 94 ILE A CA 1
ATOM 692 C C . ILE A 1 94 ? -9.346 -12.350 1.775 1.00 96.94 94 ILE A C 1
ATOM 694 O O . ILE A 1 94 ? -10.196 -12.581 2.625 1.00 96.94 94 ILE A O 1
ATOM 698 N N . ARG A 1 95 ? -8.259 -13.125 1.668 1.00 97.06 95 ARG A N 1
ATOM 699 C CA . ARG A 1 95 ? -8.046 -14.294 2.537 1.00 97.06 95 ARG A CA 1
ATOM 700 C C . ARG A 1 95 ? -7.713 -13.918 3.987 1.00 97.06 95 ARG A C 1
ATOM 702 O O . ARG A 1 95 ? -8.001 -14.693 4.897 1.00 97.06 95 ARG A O 1
ATOM 709 N N . ARG A 1 96 ? -7.023 -12.795 4.211 1.00 94.31 96 ARG A N 1
ATOM 710 C CA . ARG A 1 96 ? -6.476 -12.414 5.530 1.00 94.31 96 ARG A CA 1
ATOM 711 C C . ARG A 1 96 ? -7.404 -11.535 6.369 1.00 94.31 96 ARG A C 1
ATOM 713 O O . ARG A 1 96 ? -7.174 -11.451 7.576 1.00 94.31 96 ARG A O 1
ATOM 720 N N . PHE A 1 97 ? -8.369 -10.857 5.753 1.00 91.94 97 PHE A N 1
ATOM 721 C CA . PHE A 1 97 ? -9.166 -9.790 6.363 1.00 91.94 97 PHE A CA 1
ATOM 722 C C . PHE A 1 97 ? -10.656 -9.940 6.084 1.00 91.94 97 PHE A C 1
ATOM 724 O O . PHE A 1 97 ? -11.434 -9.409 6.914 1.00 91.94 97 PHE A O 1
#